Protein AF-A0A6V7JBU1-F1 (afdb_monomer)

Solvent-accessible surface area (backbone atoms only — not comparable to full-atom values): 6127 Å² total; per-residue (Å²): 114,65,69,61,52,50,53,49,53,52,50,50,52,52,48,51,53,50,50,54,34,51,67,60,24,69,84,66,79,47,69,82,68,90,67,96,64,98,65,82,78,81,46,74,68,62,51,52,53,55,50,51,52,50,55,50,52,52,52,51,54,56,50,50,52,55,47,46,62,51,47,54,54,52,50,52,53,52,50,53,56,52,48,52,53,50,50,55,53,49,53,53,53,50,53,52,53,53,52,52,54,52,61,75,76,104

Foldseek 3Di:
DVVVVVVVVLVVVLVVLVVVQCVVCVVPVAGSDPDPDPDPPPDPVVSVVVNVVVSVVVSVVVVVVVCVVVVVVVVVVVVVVVVVVVVVVVVVVVVVVVVVVVVVVD

Sequence (106 aa):
KDVLCYLFVVGSAIFTVTLSSVIKNIPERSLPFKAWIPLNYSSENVYWYFYLHQVIAHGFAGTIGIAYDTFVLGIMLLICEQLKILEFRLIHVFDYITEDTKKLQC

pLDDT: mean 76.44, std 15.3, range [49.44, 97.12]

Radius of gyration: 28.24 Å; Cα contacts (8 Å, |Δi|>4): 18; chains: 1; bounding box: 69×30×74 Å

InterPro domains:
  IPR004117 Olfactory receptor, insect [PF02949] (4-95)

Organism: NCBI:txid1563983

Mean predicted aligned error: 12.05 Å

Secondary structure (DSSP, 8-state):
-HHHHHHHHHHHHHHHHHHHHHHHHHHH---SS-----S---SHHHHHHHHHHHHHHHHHHHHHHHHHHHHHHHHHHHHHHHHHHHHHHHHHHHHHHHHHHHHHT-

Structure (mmCIF, N/CA/C/O backbone):
data_AF-A0A6V7JBU1-F1
#
_entry.id   AF-A0A6V7JBU1-F1
#
loop_
_atom_site.group_PDB
_atom_site.id
_atom_site.type_symbol
_atom_site.label_atom_id
_atom_site.label_alt_id
_atom_site.label_comp_id
_atom_site.label_asym_id
_atom_site.label_entity_id
_atom_site.label_seq_id
_atom_site.pdbx_PDB_ins_code
_atom_site.Cartn_x
_atom_site.Cartn_y
_atom_site.Cartn_z
_atom_site.occupancy
_atom_site.B_iso_or_equiv
_atom_site.auth_seq_id
_atom_site.auth_comp_id
_atom_site.auth_asym_id
_atom_site.auth_atom_id
_atom_site.pdbx_PDB_model_num
ATOM 1 N N . LYS A 1 1 ? -1.946 14.612 5.311 1.00 60.62 1 LYS A N 1
ATOM 2 C CA . LYS A 1 1 ? -0.515 14.846 4.973 1.00 60.62 1 LYS A CA 1
ATOM 3 C C . LYS A 1 1 ? 0.172 13.540 4.582 1.00 60.62 1 LYS A C 1
ATOM 5 O O . LYS A 1 1 ? 0.962 13.546 3.649 1.00 60.62 1 LYS A O 1
ATOM 10 N N . ASP A 1 2 ? -0.199 12.431 5.215 1.00 73.94 2 ASP A N 1
ATOM 11 C CA . ASP A 1 2 ? 0.438 11.119 5.043 1.00 73.94 2 ASP A CA 1
ATOM 12 C C . ASP A 1 2 ? 0.248 10.544 3.637 1.00 73.94 2 ASP A C 1
ATOM 14 O O . ASP A 1 2 ? 1.212 10.108 3.022 1.00 73.94 2 ASP A O 1
ATOM 18 N N . VAL A 1 3 ? -0.952 10.678 3.058 1.00 73.88 3 VAL A N 1
ATOM 19 C CA . VAL A 1 3 ? -1.241 10.252 1.673 1.00 73.88 3 VAL A CA 1
ATOM 20 C C . VAL A 1 3 ? -0.358 10.977 0.647 1.00 73.88 3 VAL A C 1
ATOM 22 O O . VAL A 1 3 ? 0.120 10.368 -0.305 1.00 73.88 3 VAL A O 1
ATOM 25 N N . LEU A 1 4 ? -0.092 12.270 0.859 1.00 74.62 4 LEU A N 1
ATOM 26 C CA . LEU A 1 4 ? 0.758 13.063 -0.033 1.00 74.62 4 LEU A CA 1
ATOM 27 C C . LEU A 1 4 ? 2.229 12.622 0.060 1.00 74.62 4 LEU A C 1
ATOM 29 O O . LEU A 1 4 ? 2.908 12.522 -0.958 1.00 74.62 4 LEU A O 1
ATOM 33 N N . CYS A 1 5 ? 2.702 12.315 1.273 1.00 77.94 5 CYS A N 1
ATOM 34 C CA . CYS A 1 5 ? 4.039 11.766 1.500 1.00 77.94 5 CYS A CA 1
ATOM 35 C C . CYS A 1 5 ? 4.185 10.383 0.843 1.00 77.94 5 CYS A C 1
ATOM 37 O O . CYS A 1 5 ? 5.168 10.123 0.155 1.00 77.94 5 CYS A O 1
ATOM 39 N N . TYR A 1 6 ? 3.160 9.535 0.962 1.00 71.31 6 TYR A N 1
ATOM 40 C CA . TYR A 1 6 ? 3.116 8.221 0.320 1.00 71.31 6 TYR A CA 1
ATOM 41 C C . TYR A 1 6 ? 3.177 8.305 -1.206 1.00 71.31 6 TYR A C 1
ATOM 43 O O . TYR A 1 6 ? 3.970 7.598 -1.825 1.00 71.31 6 TYR A O 1
ATOM 51 N N . LEU A 1 7 ? 2.401 9.202 -1.820 1.00 72.38 7 LEU A N 1
ATOM 52 C CA . LEU A 1 7 ? 2.454 9.434 -3.267 1.00 72.38 7 LEU A CA 1
ATOM 53 C C . LEU A 1 7 ? 3.843 9.902 -3.720 1.00 72.38 7 LEU A C 1
ATOM 55 O O . LEU A 1 7 ? 4.327 9.470 -4.764 1.00 72.38 7 LEU A O 1
ATOM 59 N N . PHE A 1 8 ? 4.509 10.740 -2.922 1.00 79.38 8 PHE A N 1
ATOM 60 C CA . PHE A 1 8 ? 5.866 11.200 -3.211 1.00 79.38 8 PHE A CA 1
ATOM 61 C C . PHE A 1 8 ? 6.907 10.074 -3.095 1.00 79.38 8 PHE A C 1
ATOM 63 O O . PHE A 1 8 ? 7.771 9.939 -3.962 1.00 79.38 8 PHE A O 1
ATOM 70 N N . VAL A 1 9 ? 6.811 9.220 -2.071 1.00 80.31 9 VAL A N 1
ATOM 71 C CA . VAL A 1 9 ? 7.698 8.056 -1.903 1.00 80.31 9 VAL A CA 1
ATOM 72 C C . VAL A 1 9 ? 7.520 7.067 -3.056 1.00 80.31 9 VAL A C 1
ATOM 74 O O . VAL A 1 9 ? 8.504 6.661 -3.668 1.00 80.31 9 VAL A O 1
ATOM 77 N N . VAL A 1 10 ? 6.280 6.744 -3.430 1.00 74.19 10 VAL A N 1
ATOM 78 C CA . VAL A 1 10 ? 6.002 5.873 -4.584 1.00 74.19 10 VAL A CA 1
ATOM 79 C C . VAL A 1 10 ? 6.508 6.511 -5.882 1.00 74.19 10 VAL A C 1
ATOM 81 O O . VAL A 1 10 ? 7.178 5.850 -6.672 1.00 74.19 10 VAL A O 1
ATOM 84 N N . GLY A 1 11 ? 6.265 7.808 -6.084 1.00 74.88 11 GLY A N 1
ATOM 85 C CA . GLY A 1 11 ? 6.748 8.542 -7.254 1.00 74.88 11 GLY A CA 1
ATOM 86 C C . GLY A 1 11 ? 8.275 8.553 -7.364 1.00 74.88 11 GLY A C 1
ATOM 87 O O . GLY A 1 11 ? 8.819 8.287 -8.434 1.00 74.88 11 GLY A O 1
ATOM 88 N N . SER A 1 12 ? 8.981 8.798 -6.257 1.00 74.19 12 SER A N 1
ATOM 89 C CA . SER A 1 12 ? 10.450 8.784 -6.209 1.00 74.19 12 SER A CA 1
ATOM 90 C C . SER A 1 12 ? 11.041 7.380 -6.370 1.00 74.19 12 SER A C 1
ATOM 92 O O . SER A 1 12 ? 12.064 7.233 -7.038 1.00 74.19 12 SER A O 1
ATOM 94 N N . ALA A 1 13 ? 10.388 6.334 -5.856 1.00 76.62 13 ALA A N 1
ATOM 95 C CA . ALA A 1 13 ? 10.766 4.943 -6.112 1.00 76.62 13 ALA A CA 1
ATOM 96 C C . ALA A 1 13 ? 10.632 4.593 -7.603 1.00 76.62 13 ALA A C 1
ATOM 98 O O . ALA A 1 13 ? 11.562 4.073 -8.214 1.00 76.62 13 ALA A O 1
ATOM 99 N N . ILE A 1 14 ? 9.514 4.964 -8.230 1.00 72.06 14 ILE A N 1
ATOM 100 C CA . ILE A 1 14 ? 9.311 4.764 -9.671 1.00 72.06 14 ILE A CA 1
ATOM 101 C C . ILE A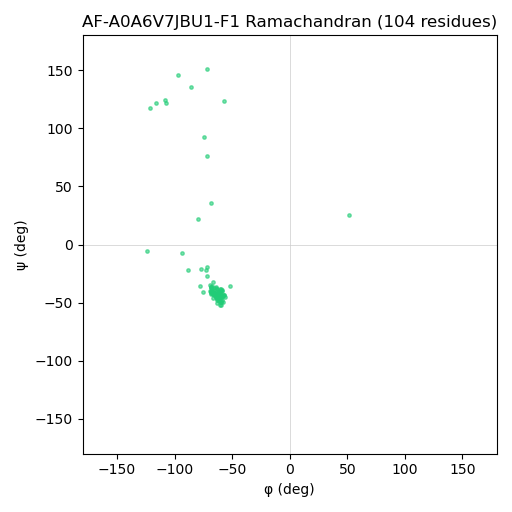 1 14 ? 10.349 5.561 -10.473 1.00 72.06 14 ILE A C 1
ATOM 103 O O . ILE A 1 14 ? 10.933 5.034 -11.421 1.00 72.06 14 ILE A O 1
ATOM 107 N N . PHE A 1 15 ? 10.631 6.805 -10.079 1.00 75.62 15 PHE A N 1
ATOM 108 C CA . PHE A 1 15 ? 11.619 7.655 -10.741 1.00 75.62 15 PHE A CA 1
ATOM 109 C C . PHE A 1 15 ? 13.037 7.086 -10.632 1.00 75.62 15 PHE A C 1
ATOM 111 O O . PHE A 1 15 ? 13.743 7.014 -11.631 1.00 75.62 15 PHE A O 1
ATOM 118 N N . THR A 1 16 ? 13.449 6.629 -9.450 1.00 70.75 16 THR A N 1
ATOM 119 C CA . THR A 1 16 ? 14.780 6.041 -9.225 1.00 70.75 16 THR A CA 1
ATOM 120 C C . THR A 1 16 ? 14.955 4.702 -9.930 1.00 70.75 16 THR A C 1
ATOM 122 O O . THR A 1 16 ? 16.027 4.451 -10.480 1.00 70.75 16 THR A O 1
ATOM 125 N N . VAL A 1 17 ? 13.914 3.869 -9.996 1.00 70.25 17 VAL A N 1
ATOM 126 C CA . VAL A 1 17 ? 13.918 2.621 -10.776 1.00 70.25 17 VAL A CA 1
ATOM 127 C C . VAL A 1 17 ? 13.986 2.911 -12.276 1.00 70.25 17 VAL A C 1
ATOM 129 O O . VAL A 1 17 ? 14.765 2.276 -12.990 1.00 70.25 17 VAL A O 1
ATOM 132 N N . THR A 1 18 ? 13.234 3.906 -12.751 1.00 66.75 18 THR A N 1
ATOM 133 C CA . THR A 1 18 ? 13.267 4.357 -14.151 1.00 66.75 18 THR A CA 1
ATOM 134 C C . THR A 1 18 ? 14.645 4.913 -14.500 1.00 66.75 18 THR A C 1
ATOM 136 O O . THR A 1 18 ? 15.238 4.510 -15.492 1.00 66.75 18 THR A O 1
ATOM 139 N N . LEU A 1 19 ? 15.204 5.781 -13.656 1.00 65.81 19 LEU A N 1
ATOM 140 C CA . LEU A 1 19 ? 16.519 6.384 -13.854 1.00 65.81 19 LEU A CA 1
ATOM 141 C C . LEU A 1 19 ? 17.634 5.330 -13.822 1.00 65.81 19 LEU A C 1
ATOM 143 O O . LEU A 1 19 ? 18.491 5.317 -14.701 1.00 65.81 19 LEU A O 1
ATOM 147 N N . SER A 1 20 ? 17.589 4.400 -12.866 1.00 64.88 20 SER A N 1
ATOM 148 C CA . SER A 1 20 ? 18.556 3.298 -12.765 1.00 64.88 20 SER A CA 1
ATOM 149 C C . SER A 1 20 ? 18.484 2.364 -13.973 1.00 64.88 20 SER A C 1
ATOM 151 O O . SER A 1 20 ? 19.516 1.906 -14.460 1.00 64.88 20 SER A O 1
ATOM 153 N N . SER A 1 21 ? 17.277 2.115 -14.485 1.00 59.25 21 SER A N 1
ATOM 154 C CA . SER A 1 21 ? 17.061 1.321 -15.696 1.00 59.25 21 SER A CA 1
ATOM 155 C C . SER A 1 21 ? 17.564 2.030 -16.951 1.00 59.25 21 SER A C 1
ATOM 157 O O . SER A 1 21 ? 18.214 1.409 -17.783 1.00 59.25 21 SER A O 1
ATOM 159 N N . VAL A 1 22 ? 17.324 3.337 -17.079 1.00 60.88 22 VAL A N 1
ATOM 160 C CA . VAL A 1 22 ? 17.820 4.151 -18.198 1.00 60.88 22 VAL A CA 1
ATOM 161 C C . VAL A 1 22 ? 19.352 4.186 -18.205 1.00 60.88 22 VAL A C 1
ATOM 163 O O . VAL A 1 22 ? 19.960 3.951 -19.245 1.00 60.88 22 VAL A O 1
ATOM 166 N N . ILE A 1 23 ? 19.985 4.389 -17.045 1.00 60.06 23 ILE A N 1
ATOM 167 C CA . ILE A 1 23 ? 21.452 4.412 -16.915 1.00 60.06 23 ILE A CA 1
ATOM 168 C C . ILE A 1 23 ? 22.074 3.050 -17.270 1.00 60.06 23 ILE A C 1
ATOM 170 O O . ILE A 1 23 ? 23.122 3.014 -17.912 1.00 60.06 23 ILE A O 1
ATOM 174 N N . LYS A 1 24 ? 21.438 1.931 -16.892 1.00 57.59 24 LYS A N 1
ATOM 175 C CA . LYS A 1 24 ? 21.935 0.575 -17.196 1.00 57.59 24 LYS A CA 1
ATOM 176 C C . LYS A 1 24 ? 21.670 0.112 -18.628 1.00 57.59 24 LYS A C 1
ATOM 178 O O . LYS A 1 24 ? 22.512 -0.577 -19.193 1.00 57.59 24 LYS A O 1
ATOM 183 N N . ASN A 1 25 ? 20.534 0.477 -19.216 1.00 51.75 25 ASN A N 1
ATOM 184 C CA . ASN A 1 25 ? 20.109 -0.079 -20.504 1.00 51.75 25 ASN A CA 1
ATOM 185 C C . ASN A 1 25 ? 20.637 0.697 -21.717 1.00 51.75 25 ASN A C 1
ATOM 187 O O . ASN A 1 25 ? 20.719 0.132 -22.807 1.00 51.75 25 ASN A O 1
ATOM 191 N N . ILE A 1 26 ? 21.006 1.972 -21.547 1.00 52.62 26 ILE A N 1
ATOM 192 C CA . ILE A 1 26 ? 21.627 2.789 -22.604 1.00 52.62 26 ILE A CA 1
ATOM 193 C C . ILE A 1 26 ? 22.944 2.185 -23.134 1.00 52.62 26 ILE A C 1
ATOM 195 O O . ILE A 1 26 ? 23.104 2.145 -24.354 1.00 52.62 26 ILE A O 1
ATOM 199 N N . PRO A 1 27 ? 23.879 1.699 -22.293 1.00 54.16 27 PRO A N 1
ATOM 200 C CA . PRO A 1 27 ? 25.144 1.166 -22.799 1.00 54.16 27 PRO A CA 1
ATOM 201 C C . PRO A 1 27 ? 25.059 -0.249 -23.402 1.00 54.16 27 PRO A C 1
ATOM 203 O O . PRO A 1 27 ? 25.928 -0.598 -24.194 1.00 54.16 27 PRO A O 1
ATOM 206 N N . GLU A 1 28 ? 24.037 -1.057 -23.082 1.00 52.41 28 GLU A N 1
ATOM 207 C CA . GLU A 1 28 ? 24.008 -2.492 -23.442 1.00 52.41 28 GLU A CA 1
ATOM 208 C C . GLU A 1 28 ? 22.787 -2.962 -24.262 1.00 52.41 28 GLU A C 1
ATOM 210 O O . GLU A 1 28 ? 22.759 -4.118 -24.683 1.00 52.41 28 GLU A O 1
ATOM 215 N N . ARG A 1 29 ? 21.769 -2.116 -24.508 1.00 53.72 29 ARG A N 1
ATOM 216 C CA . ARG A 1 29 ? 20.479 -2.526 -25.124 1.00 53.72 29 ARG A CA 1
ATOM 217 C C . ARG A 1 29 ? 19.815 -3.739 -24.436 1.00 53.72 29 ARG A C 1
ATOM 219 O O . ARG A 1 29 ? 19.046 -4.469 -25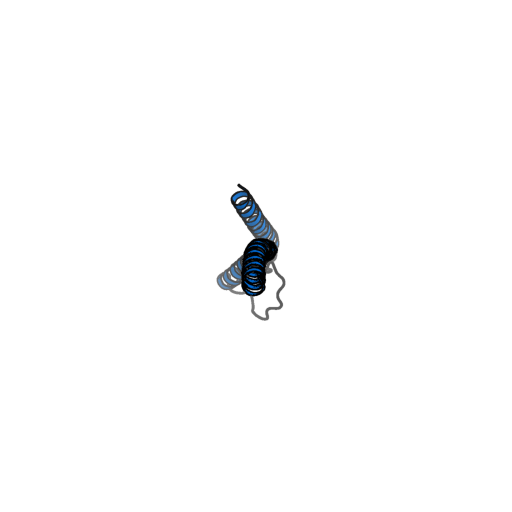.060 1.00 53.72 29 ARG A O 1
ATOM 226 N N . SER A 1 30 ? 20.092 -3.975 -23.158 1.00 53.00 30 SER A N 1
ATOM 227 C CA . SER A 1 30 ? 19.477 -5.044 -22.368 1.00 53.00 30 SER A CA 1
ATOM 228 C C . SER A 1 30 ? 18.302 -4.483 -21.555 1.00 53.00 30 SER A C 1
ATOM 230 O O . SER A 1 30 ? 18.302 -3.314 -21.205 1.00 53.00 30 SER A O 1
ATOM 232 N N . LEU A 1 31 ? 17.236 -5.263 -21.343 1.00 51.59 31 LEU A N 1
ATOM 233 C CA . LEU A 1 31 ? 16.027 -4.864 -20.594 1.00 51.59 31 LEU A CA 1
ATOM 234 C C . LEU A 1 31 ? 16.346 -4.768 -19.076 1.00 51.59 31 LEU A C 1
ATOM 236 O O . LEU A 1 31 ? 17.174 -5.544 -18.596 1.00 51.59 31 LEU A O 1
ATOM 240 N N . PRO A 1 32 ? 15.668 -3.916 -18.275 1.00 51.47 32 PRO A N 1
ATOM 241 C CA . PRO A 1 32 ? 16.028 -3.696 -16.871 1.00 51.47 32 PRO A CA 1
ATOM 242 C C . PRO A 1 32 ? 15.698 -4.875 -15.951 1.00 51.47 32 PRO A C 1
ATOM 244 O O . PRO A 1 32 ? 16.384 -5.085 -14.952 1.00 51.47 32 PRO A O 1
ATOM 247 N N . PHE A 1 33 ? 14.692 -5.681 -16.302 1.00 53.25 33 PHE A N 1
ATOM 248 C CA . PHE A 1 33 ? 14.485 -7.006 -15.729 1.00 53.25 33 PHE A CA 1
ATOM 249 C C . PHE A 1 33 ? 14.851 -8.069 -16.759 1.00 53.25 33 PHE A C 1
ATOM 251 O O . PHE A 1 33 ? 14.277 -8.134 -17.848 1.00 53.25 33 PHE A O 1
ATOM 258 N N . LYS A 1 34 ? 15.802 -8.928 -16.386 1.00 49.72 34 LYS A N 1
ATOM 259 C CA . LYS A 1 34 ? 16.303 -10.038 -17.199 1.00 49.72 34 LYS A CA 1
ATOM 260 C C . LYS A 1 34 ? 15.244 -11.147 -17.275 1.00 49.72 34 LYS A C 1
ATOM 262 O O . LYS A 1 34 ? 15.328 -12.147 -16.573 1.00 49.72 34 LYS A O 1
ATOM 267 N N . ALA A 1 35 ? 14.213 -10.942 -18.086 1.00 54.03 35 ALA A N 1
ATOM 268 C CA . ALA A 1 35 ? 13.215 -11.955 -18.398 1.00 54.03 35 ALA A CA 1
ATOM 269 C C . ALA A 1 35 ? 13.704 -12.815 -19.575 1.00 54.03 35 ALA A C 1
ATOM 271 O O . ALA A 1 35 ? 14.250 -12.301 -20.553 1.00 54.03 35 ALA A O 1
ATOM 272 N N . TRP A 1 36 ? 13.541 -14.135 -19.468 1.00 49.44 36 TRP A N 1
ATOM 273 C CA . TRP A 1 36 ? 13.920 -15.081 -20.517 1.00 49.44 36 TRP A CA 1
ATOM 274 C C . TRP A 1 36 ? 12.890 -14.992 -21.649 1.00 49.44 36 TRP A C 1
ATOM 276 O O . TRP A 1 36 ? 11.820 -15.589 -21.576 1.00 49.44 36 TRP A O 1
ATOM 286 N N . ILE A 1 37 ? 13.166 -14.152 -22.649 1.00 53.81 37 ILE A N 1
ATOM 287 C CA . ILE A 1 37 ? 12.240 -13.858 -23.747 1.00 53.81 37 ILE A CA 1
ATOM 288 C C . ILE A 1 37 ? 12.924 -14.230 -25.069 1.00 53.81 37 ILE A C 1
ATOM 290 O O . ILE A 1 37 ? 13.943 -13.628 -25.408 1.00 53.81 37 ILE A O 1
ATOM 294 N N . PRO A 1 38 ? 12.384 -15.194 -25.838 1.00 51.41 38 PRO A N 1
ATOM 295 C CA . PRO A 1 38 ? 12.972 -15.680 -27.090 1.00 51.41 38 PRO A CA 1
ATOM 296 C C . PRO A 1 38 ? 12.708 -14.753 -28.294 1.00 51.41 38 PRO A C 1
ATOM 298 O O . PRO A 1 38 ? 12.742 -15.196 -29.440 1.00 51.41 38 PRO A O 1
ATOM 301 N N . LEU A 1 39 ? 12.409 -13.472 -28.060 1.00 50.78 39 LEU A N 1
ATOM 302 C CA . LEU A 1 39 ? 12.106 -12.490 -29.102 1.00 50.78 39 LEU A CA 1
ATOM 303 C C . LEU A 1 39 ? 13.265 -11.504 -29.236 1.00 50.78 39 LEU A C 1
ATOM 305 O O . LEU A 1 39 ? 13.653 -10.844 -28.275 1.00 50.78 39 LEU A O 1
ATOM 309 N N . ASN A 1 40 ? 13.800 -11.391 -30.452 1.00 52.75 40 ASN A N 1
ATOM 310 C CA . ASN A 1 40 ? 14.801 -10.387 -30.791 1.00 52.75 40 ASN A CA 1
ATOM 311 C C . ASN A 1 40 ? 14.251 -8.983 -30.496 1.00 52.75 40 ASN A C 1
ATOM 313 O O . ASN A 1 40 ? 13.252 -8.572 -31.086 1.00 52.75 40 ASN A O 1
ATOM 317 N N . TYR A 1 41 ? 14.956 -8.215 -29.661 1.00 56.16 41 TYR A N 1
ATOM 318 C CA . TYR A 1 41 ? 14.727 -6.785 -29.393 1.00 56.16 41 TYR A CA 1
ATOM 319 C C . TYR A 1 41 ? 15.060 -5.892 -30.611 1.00 56.16 41 TYR A C 1
ATOM 321 O O . TYR A 1 41 ? 15.611 -4.805 -30.476 1.00 56.16 41 TYR A O 1
ATOM 329 N N . SER A 1 42 ? 14.787 -6.373 -31.827 1.00 59.50 42 SER A N 1
ATOM 330 C CA . SER A 1 42 ? 15.236 -5.771 -33.088 1.00 59.50 42 SER A CA 1
ATOM 331 C C . SER A 1 42 ? 14.505 -4.467 -33.428 1.00 59.50 42 SER A C 1
ATOM 333 O O . SER A 1 42 ? 15.015 -3.667 -34.203 1.00 59.50 42 SER A O 1
ATOM 335 N N . SER A 1 43 ? 13.333 -4.227 -32.834 1.00 63.72 43 SER A N 1
ATOM 336 C CA . SER A 1 43 ? 12.537 -3.015 -33.046 1.00 63.72 43 SER A CA 1
ATOM 337 C C . SER A 1 43 ? 12.414 -2.195 -31.761 1.00 63.72 43 SER A C 1
ATOM 339 O O . SER A 1 43 ? 11.854 -2.670 -30.769 1.00 63.72 43 SER A O 1
ATOM 341 N N . GLU A 1 44 ? 12.868 -0.944 -31.820 1.00 65.19 44 GLU A N 1
ATOM 342 C CA . GLU A 1 44 ? 12.879 0.049 -30.733 1.00 65.19 44 GLU A CA 1
ATOM 343 C C . GLU A 1 44 ? 11.507 0.222 -30.052 1.00 65.19 44 GLU A C 1
ATOM 345 O O . GLU A 1 44 ? 11.411 0.314 -28.829 1.00 65.19 44 GLU A O 1
ATOM 350 N N . ASN A 1 45 ? 10.425 0.127 -30.830 1.00 67.00 45 ASN A N 1
ATOM 351 C CA . ASN A 1 45 ? 9.055 0.256 -30.330 1.00 67.00 45 ASN A CA 1
ATOM 352 C C . ASN A 1 45 ? 8.667 -0.859 -29.344 1.00 67.00 45 ASN A C 1
ATOM 354 O O . ASN A 1 45 ? 8.096 -0.587 -28.291 1.00 67.00 45 ASN A O 1
ATOM 358 N N . VAL A 1 46 ? 8.993 -2.119 -29.653 1.00 70.38 46 VAL A N 1
ATOM 359 C CA . VAL A 1 46 ? 8.607 -3.283 -28.828 1.00 70.38 46 VAL A CA 1
ATOM 360 C C . VAL A 1 46 ? 9.339 -3.266 -27.48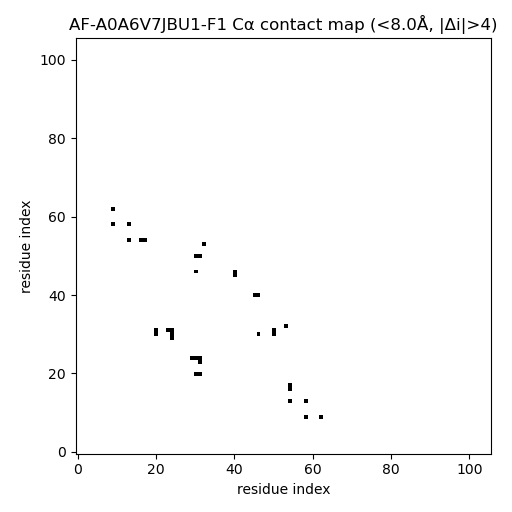7 1.00 70.38 46 VAL A C 1
ATOM 362 O O . VAL A 1 46 ? 8.744 -3.555 -26.451 1.00 70.38 46 VAL A O 1
ATOM 365 N N . TYR A 1 47 ? 10.607 -2.850 -27.492 1.00 68.38 47 TYR A N 1
ATOM 366 C CA . TYR A 1 47 ? 11.392 -2.655 -26.276 1.00 68.38 47 TYR A CA 1
ATOM 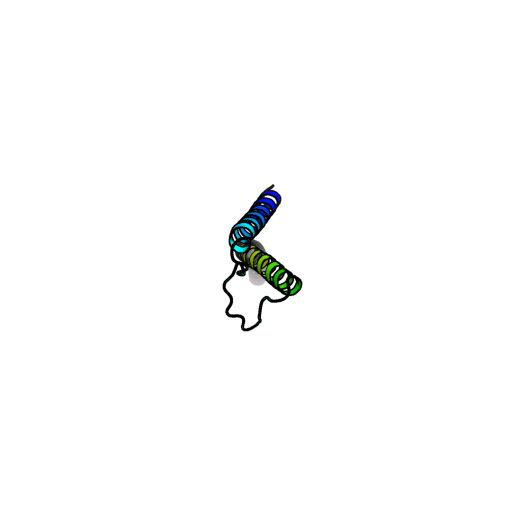367 C C . TYR A 1 47 ? 10.721 -1.649 -25.324 1.00 68.38 47 TYR A C 1
ATOM 369 O O . TYR A 1 47 ? 10.591 -1.918 -24.129 1.00 68.38 47 TYR A O 1
ATOM 377 N N . TRP A 1 48 ? 10.216 -0.531 -25.855 1.00 68.88 48 TRP A N 1
ATOM 378 C CA . TRP A 1 48 ? 9.563 0.506 -25.053 1.00 68.88 48 TRP A CA 1
ATOM 379 C C . TRP A 1 48 ? 8.223 0.068 -24.458 1.00 68.88 48 TRP A C 1
ATOM 381 O O . TRP A 1 48 ? 7.942 0.365 -23.296 1.00 68.88 48 TRP A O 1
ATOM 391 N N . TYR A 1 49 ? 7.440 -0.726 -25.192 1.00 69.69 49 TYR A N 1
ATOM 392 C CA . TYR A 1 49 ? 6.207 -1.313 -24.663 1.00 69.69 49 TYR A CA 1
ATOM 393 C C . TYR A 1 49 ? 6.461 -2.241 -23.469 1.00 69.69 49 TYR A C 1
ATOM 395 O O . TYR A 1 49 ? 5.819 -2.091 -22.428 1.00 69.69 49 TYR A O 1
ATOM 403 N N . PHE A 1 50 ? 7.413 -3.173 -23.580 1.00 72.62 50 PHE A N 1
ATOM 404 C CA . PHE A 1 50 ? 7.733 -4.086 -22.476 1.00 72.62 50 PHE A CA 1
ATOM 405 C C . PHE A 1 50 ? 8.364 -3.363 -21.286 1.00 72.62 50 PHE A C 1
ATOM 407 O O . PHE A 1 50 ? 8.064 -3.700 -20.141 1.00 72.62 50 PHE A O 1
ATOM 414 N N . TYR A 1 51 ? 9.187 -2.347 -21.544 1.00 68.62 51 TYR A N 1
ATOM 415 C CA . TYR A 1 51 ? 9.763 -1.500 -20.507 1.00 68.62 51 TYR A CA 1
ATOM 416 C C . TYR A 1 51 ? 8.676 -0.789 -19.691 1.00 68.62 51 TYR A C 1
ATOM 418 O O . TYR A 1 51 ? 8.643 -0.903 -18.465 1.00 68.62 51 TYR A O 1
ATOM 426 N N . LEU A 1 52 ? 7.739 -0.112 -20.366 1.00 72.50 52 LEU A N 1
ATOM 427 C CA . LEU A 1 52 ? 6.617 0.556 -19.706 1.00 72.50 52 LEU A CA 1
ATOM 428 C C . LEU A 1 52 ? 5.767 -0.441 -18.919 1.00 72.50 52 LEU A C 1
ATOM 430 O O . LEU A 1 52 ? 5.434 -0.184 -17.765 1.00 72.50 52 LEU A O 1
ATOM 434 N N . HIS A 1 53 ? 5.479 -1.604 -19.503 1.00 76.44 53 HIS A N 1
ATOM 435 C CA . HIS A 1 53 ? 4.730 -2.656 -18.825 1.00 76.44 53 HIS A CA 1
ATOM 436 C C . HIS A 1 53 ? 5.423 -3.125 -17.535 1.00 76.44 53 HIS A C 1
ATOM 438 O O . HIS A 1 53 ? 4.767 -3.263 -16.505 1.00 76.44 53 HIS A O 1
ATOM 444 N N . GLN A 1 54 ? 6.744 -3.337 -17.553 1.00 73.25 54 GLN A N 1
ATOM 445 C CA . GLN A 1 54 ? 7.504 -3.751 -16.366 1.00 73.25 54 GLN A CA 1
ATOM 446 C C . GLN A 1 54 ? 7.521 -2.674 -15.276 1.00 73.25 54 GLN A C 1
ATOM 448 O O . GLN A 1 54 ? 7.320 -2.996 -14.105 1.00 73.25 54 GLN A O 1
ATOM 453 N N . VAL A 1 55 ? 7.714 -1.404 -15.644 1.00 74.50 55 VAL A N 1
ATOM 454 C CA . VAL A 1 55 ? 7.706 -0.284 -14.687 1.00 74.50 55 VAL A CA 1
ATOM 455 C C . VAL A 1 55 ? 6.329 -0.129 -14.041 1.00 74.50 55 VAL A C 1
ATOM 457 O O . VAL A 1 55 ? 6.228 0.005 -12.821 1.00 74.50 55 VAL A O 1
ATOM 460 N N . ILE A 1 56 ? 5.265 -0.213 -14.842 1.00 77.38 56 ILE A N 1
ATOM 461 C CA . ILE A 1 56 ? 3.883 -0.148 -14.361 1.00 77.38 56 ILE A CA 1
ATOM 462 C C . ILE A 1 56 ? 3.595 -1.329 -13.429 1.00 77.38 56 ILE A C 1
ATOM 464 O O . ILE A 1 56 ? 3.154 -1.118 -12.303 1.00 77.38 56 ILE A O 1
ATOM 468 N N . ALA A 1 57 ? 3.900 -2.561 -13.847 1.00 79.38 57 ALA A N 1
ATOM 469 C CA . ALA A 1 57 ? 3.670 -3.758 -13.041 1.00 79.38 57 ALA A CA 1
ATOM 470 C C . ALA A 1 57 ? 4.407 -3.706 -11.693 1.00 79.38 57 ALA A C 1
ATOM 472 O O . ALA A 1 57 ? 3.840 -4.070 -10.665 1.00 79.38 57 ALA A O 1
ATOM 473 N N . HIS A 1 58 ? 5.644 -3.205 -11.678 1.00 77.00 58 HIS A N 1
ATOM 474 C CA . HIS A 1 58 ? 6.419 -3.041 -10.452 1.00 77.00 58 HIS A CA 1
ATOM 475 C C . HIS A 1 58 ? 5.793 -2.004 -9.506 1.00 77.00 58 HIS A C 1
ATOM 477 O O . HIS A 1 58 ? 5.658 -2.258 -8.308 1.00 77.00 58 HIS A O 1
ATOM 483 N N . GLY A 1 59 ? 5.339 -0.867 -10.045 1.00 76.81 59 GLY A N 1
ATOM 484 C CA . GLY A 1 59 ? 4.611 0.144 -9.274 1.00 76.81 59 GLY A CA 1
ATOM 485 C C . GLY A 1 59 ? 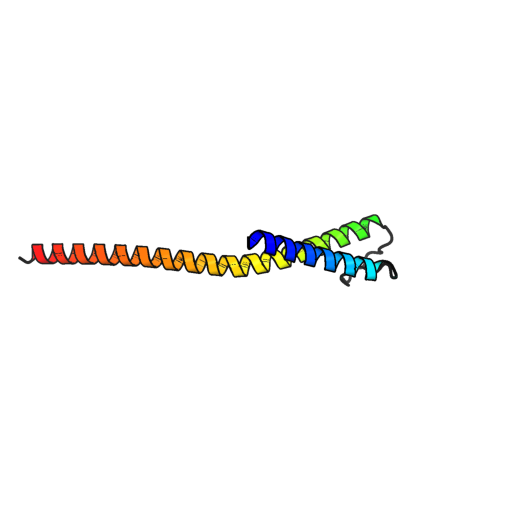3.291 -0.385 -8.702 1.00 76.81 59 GLY A C 1
ATOM 486 O O . GLY A 1 59 ? 2.988 -0.170 -7.526 1.00 76.81 59 GLY A O 1
ATOM 487 N N . PHE A 1 60 ? 2.524 -1.136 -9.496 1.00 79.00 60 PHE A N 1
ATOM 488 C CA . PHE A 1 60 ? 1.288 -1.776 -9.037 1.00 79.00 60 PHE A CA 1
ATOM 489 C C . PHE A 1 60 ? 1.547 -2.817 -7.944 1.00 79.00 60 PHE A C 1
ATOM 491 O O . PHE A 1 60 ? 0.853 -2.816 -6.934 1.00 79.00 60 PHE A O 1
ATOM 498 N N . ALA A 1 61 ? 2.571 -3.659 -8.087 1.00 80.62 61 ALA A N 1
ATOM 499 C CA . ALA A 1 61 ? 2.912 -4.650 -7.068 1.00 80.62 61 ALA A CA 1
ATOM 500 C C . ALA A 1 61 ? 3.255 -3.994 -5.717 1.00 80.62 61 ALA A C 1
ATOM 502 O O . ALA A 1 61 ? 2.742 -4.413 -4.680 1.00 80.62 61 ALA A O 1
ATOM 503 N N . GLY A 1 62 ? 4.066 -2.928 -5.730 1.00 76.81 62 GLY A N 1
ATOM 504 C CA . GL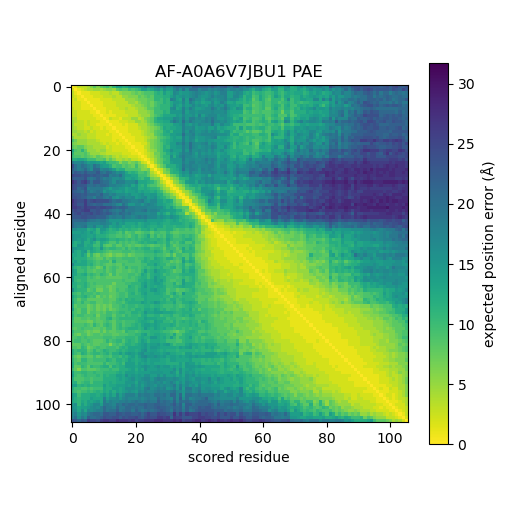Y A 1 62 ? 4.419 -2.193 -4.512 1.00 76.81 62 GLY A CA 1
ATOM 505 C C . GLY A 1 62 ? 3.220 -1.495 -3.863 1.00 76.81 62 GLY A C 1
ATOM 506 O O . GLY A 1 62 ? 3.032 -1.574 -2.651 1.00 76.81 62 GLY A O 1
ATOM 507 N N . THR A 1 63 ? 2.373 -0.846 -4.665 1.00 78.25 63 THR A N 1
ATOM 508 C CA . THR A 1 63 ? 1.184 -0.140 -4.154 1.00 78.25 63 THR A CA 1
ATOM 509 C C . THR A 1 63 ? 0.127 -1.090 -3.601 1.00 78.25 63 THR A C 1
ATOM 511 O O . THR A 1 63 ? -0.438 -0.803 -2.549 1.00 78.25 63 THR A O 1
ATOM 514 N N . ILE A 1 64 ? -0.106 -2.236 -4.248 1.00 81.81 64 ILE A N 1
ATOM 515 C CA . ILE A 1 64 ? -1.044 -3.257 -3.766 1.00 81.81 64 ILE A CA 1
ATOM 516 C C . ILE A 1 64 ? -0.567 -3.851 -2.439 1.00 81.81 64 ILE A C 1
ATOM 518 O O . ILE A 1 64 ? -1.390 -4.024 -1.547 1.00 81.81 64 ILE A O 1
ATOM 522 N N . GLY A 1 65 ? 0.734 -4.115 -2.276 1.00 83.75 65 GLY A N 1
ATOM 523 C CA . GLY A 1 65 ? 1.281 -4.620 -1.010 1.00 83.75 65 GLY A CA 1
ATOM 524 C C . GLY A 1 65 ? 1.031 -3.663 0.158 1.00 83.75 65 GLY A C 1
ATOM 525 O O . GLY A 1 65 ? 0.458 -4.049 1.171 1.00 83.75 65 GLY A O 1
ATOM 526 N N . ILE A 1 66 ? 1.354 -2.381 -0.023 1.00 80.44 66 ILE A N 1
ATOM 527 C CA . ILE A 1 66 ? 1.122 -1.348 1.000 1.00 80.44 66 ILE A CA 1
ATOM 528 C C . ILE A 1 66 ? -0.376 -1.172 1.285 1.00 80.44 66 ILE A C 1
ATOM 530 O O . ILE A 1 66 ? -0.791 -1.035 2.441 1.00 80.44 66 ILE A O 1
ATOM 534 N N . ALA A 1 67 ? -1.198 -1.157 0.229 1.00 83.19 67 ALA A N 1
ATOM 535 C CA . ALA A 1 67 ? -2.644 -1.054 0.359 1.00 83.19 67 ALA A CA 1
ATOM 536 C C . ALA A 1 67 ? -3.202 -2.246 1.134 1.00 83.19 67 ALA A C 1
ATOM 538 O O . ALA A 1 67 ? -4.030 -2.039 2.010 1.00 83.19 67 ALA A O 1
ATOM 539 N N . TYR A 1 68 ? -2.721 -3.460 0.866 1.00 88.06 68 TYR A N 1
ATOM 540 C CA . TYR A 1 68 ? -3.107 -4.666 1.584 1.00 88.06 68 TYR A CA 1
ATOM 541 C C . TYR A 1 68 ? -2.758 -4.569 3.073 1.00 88.06 68 TYR A C 1
ATOM 543 O O . TYR A 1 68 ? -3.654 -4.701 3.906 1.00 88.06 68 TYR A O 1
ATOM 551 N N . ASP A 1 69 ? -1.510 -4.236 3.411 1.00 87.50 69 ASP A N 1
ATOM 552 C CA . ASP A 1 69 ? -1.065 -4.114 4.806 1.00 87.50 69 ASP A CA 1
ATOM 553 C C . ASP A 1 69 ? -1.887 -3.069 5.582 1.00 87.50 69 ASP A C 1
ATOM 555 O O . ASP A 1 69 ? -2.285 -3.288 6.729 1.00 87.50 69 ASP A O 1
ATOM 559 N N . THR A 1 70 ? -2.220 -1.948 4.936 1.00 89.00 70 THR A N 1
ATOM 560 C CA . THR A 1 70 ? -3.030 -0.882 5.549 1.00 89.00 70 THR A CA 1
ATOM 561 C C . THR A 1 70 ? -4.513 -1.255 5.628 1.00 89.00 70 THR A C 1
ATOM 563 O O . THR A 1 70 ? -5.181 -0.988 6.627 1.00 89.00 70 THR A O 1
ATOM 566 N N . PHE A 1 71 ? -5.052 -1.874 4.578 1.00 90.00 71 PHE A N 1
ATOM 567 C CA . PHE A 1 71 ? -6.463 -2.232 4.466 1.00 90.00 71 PHE A CA 1
ATOM 568 C C . PHE A 1 71 ? -6.849 -3.326 5.456 1.00 90.00 71 PHE A C 1
ATOM 570 O O . PHE A 1 71 ? -7.904 -3.231 6.080 1.00 90.00 71 PHE A O 1
ATOM 577 N N . VAL A 1 72 ? -5.979 -4.320 5.660 1.00 93.62 72 VAL A N 1
ATOM 578 C CA . VAL A 1 72 ? -6.188 -5.381 6.652 1.00 93.62 72 VAL A CA 1
ATOM 579 C C . VAL A 1 72 ? -6.314 -4.786 8.055 1.00 93.62 72 VAL A C 1
ATOM 581 O O . VAL A 1 72 ? -7.293 -5.066 8.747 1.00 93.62 72 VAL A O 1
ATOM 584 N N . LEU A 1 73 ? -5.388 -3.906 8.452 1.00 93.00 73 LEU A N 1
ATOM 585 C CA . LEU A 1 73 ? -5.459 -3.220 9.747 1.00 93.00 73 LEU A CA 1
ATOM 586 C C . LEU A 1 73 ? -6.709 -2.334 9.861 1.00 93.00 73 LEU A C 1
ATOM 588 O O . LEU A 1 73 ? -7.363 -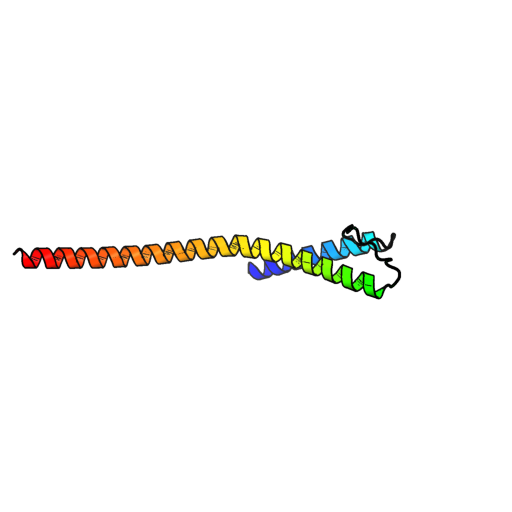2.319 10.904 1.00 93.00 73 LEU A O 1
ATOM 592 N N . GLY A 1 74 ? -7.079 -1.638 8.784 1.00 94.44 74 GLY A N 1
ATOM 593 C CA . GLY A 1 74 ? -8.297 -0.829 8.730 1.00 94.44 74 GLY A CA 1
ATOM 594 C C . GLY A 1 74 ? -9.566 -1.654 8.956 1.00 94.44 74 GLY A C 1
ATOM 595 O O . GLY A 1 74 ? -10.394 -1.293 9.790 1.00 94.44 74 GLY A O 1
ATOM 596 N N . ILE A 1 75 ? -9.703 -2.792 8.268 1.00 95.50 75 ILE A N 1
ATOM 597 C CA . ILE A 1 75 ? -10.831 -3.712 8.458 1.00 95.50 75 ILE A CA 1
ATOM 598 C C . ILE A 1 75 ? -10.854 -4.254 9.884 1.00 95.50 75 ILE A C 1
AT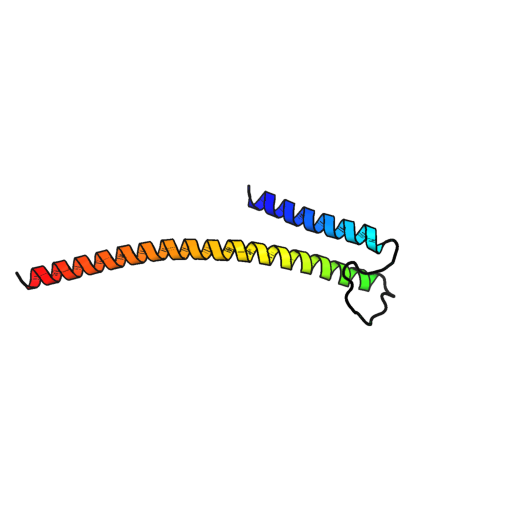OM 600 O O . ILE A 1 75 ? -11.917 -4.274 10.500 1.00 95.50 75 ILE A O 1
ATOM 604 N N . MET A 1 76 ? -9.707 -4.675 10.421 1.00 96.25 76 MET A N 1
ATOM 605 C CA . MET A 1 76 ? -9.629 -5.194 11.787 1.00 96.25 76 MET A CA 1
ATOM 606 C C . MET A 1 76 ? -10.162 -4.181 12.804 1.00 96.25 76 MET A C 1
ATOM 608 O O . MET A 1 76 ? -10.980 -4.539 13.647 1.00 96.25 76 MET A O 1
ATOM 612 N N . LEU A 1 77 ? -9.772 -2.908 12.688 1.00 97.00 77 LEU A N 1
ATOM 613 C CA . LEU A 1 77 ? -10.271 -1.844 13.562 1.00 97.00 77 LEU A CA 1
ATOM 614 C C . LEU A 1 77 ? -11.782 -1.628 13.418 1.00 97.00 77 LEU A C 1
ATOM 616 O O . LEU A 1 77 ? -12.481 -1.529 14.425 1.00 97.00 77 LEU A O 1
ATOM 620 N N . LEU A 1 78 ? -12.296 -1.598 12.184 1.00 96.25 78 LEU A N 1
ATOM 621 C CA . LEU A 1 78 ? -13.733 -1.461 11.939 1.00 96.25 78 LEU A CA 1
ATOM 622 C C . LEU A 1 78 ? -14.520 -2.628 12.544 1.00 96.25 78 LEU A C 1
ATOM 624 O O . LEU A 1 78 ? -15.543 -2.402 13.183 1.00 96.25 78 LEU A O 1
ATOM 628 N N . ILE A 1 79 ? -14.035 -3.862 12.391 1.00 97.06 79 ILE A N 1
ATOM 629 C CA . ILE A 1 79 ? -14.666 -5.047 12.980 1.00 97.06 79 ILE A CA 1
ATOM 630 C C . ILE A 1 79 ? -14.669 -4.947 14.507 1.00 97.06 79 ILE A C 1
ATOM 632 O O . ILE A 1 79 ? -15.709 -5.180 15.114 1.00 97.06 79 ILE A O 1
ATOM 636 N N . CYS A 1 80 ? -13.556 -4.560 15.134 1.00 97.12 80 CYS A N 1
ATOM 637 C CA . CYS A 1 80 ? -13.481 -4.401 16.589 1.00 97.12 80 CYS A CA 1
ATOM 638 C C . CYS A 1 80 ? -14.520 -3.406 17.127 1.00 97.12 80 CYS A C 1
ATOM 640 O O . CYS A 1 80 ? -15.182 -3.686 18.126 1.00 97.12 80 CYS A O 1
ATOM 642 N N . GLU A 1 81 ? -14.700 -2.265 16.463 1.00 97.06 81 GLU A N 1
ATOM 643 C CA . GLU A 1 81 ? -15.708 -1.280 16.870 1.00 97.06 81 GLU A CA 1
ATOM 644 C C . GLU A 1 81 ? -17.139 -1.793 16.653 1.00 97.06 81 GLU A C 1
ATOM 646 O O . GLU A 1 81 ? -17.992 -1.646 17.529 1.00 97.06 81 GLU A O 1
ATOM 651 N N . GLN A 1 82 ? -17.403 -2.476 15.535 1.00 96.38 82 GLN A N 1
ATOM 652 C CA . GLN A 1 82 ? -18.713 -3.087 15.287 1.00 96.38 82 GLN A CA 1
ATOM 653 C C . GLN A 1 82 ? -19.041 -4.195 16.299 1.00 96.38 82 GLN A C 1
ATOM 655 O O . GLN A 1 82 ? -20.186 -4.313 16.737 1.00 96.38 82 GLN A O 1
ATOM 660 N N . LEU A 1 83 ? -18.042 -4.975 16.722 1.00 96.81 83 LEU A N 1
ATOM 661 C CA . LEU A 1 83 ? -18.205 -6.004 17.748 1.00 96.81 83 LEU A CA 1
ATOM 662 C C . LEU A 1 83 ? -18.563 -5.401 19.110 1.00 96.81 83 LEU A C 1
ATOM 664 O O . LEU A 1 83 ? -19.474 -5.909 19.757 1.00 96.81 83 LEU A O 1
ATOM 668 N N . LYS A 1 84 ? -17.935 -4.290 19.517 1.00 97.12 84 LYS A N 1
ATOM 669 C CA . LYS A 1 84 ? -18.307 -3.587 20.761 1.00 97.12 84 LYS A CA 1
ATOM 670 C C . LYS A 1 84 ? -19.753 -3.098 20.741 1.00 97.12 84 LYS A C 1
ATOM 672 O O . LYS A 1 84 ? -20.460 -3.195 21.740 1.00 97.12 84 LYS A O 1
ATOM 677 N N . ILE A 1 85 ? -20.208 -2.569 19.605 1.00 97.12 85 ILE A N 1
ATOM 678 C CA . ILE A 1 85 ? -21.599 -2.119 19.453 1.00 97.12 85 ILE A CA 1
ATOM 679 C C . ILE A 1 85 ? -22.555 -3.311 19.570 1.00 97.12 85 ILE A C 1
ATOM 681 O O . ILE A 1 85 ? -23.588 -3.210 20.235 1.00 97.12 85 ILE A O 1
ATOM 685 N N . LEU A 1 86 ? -22.213 -4.439 18.942 1.00 96.44 86 LEU A N 1
ATOM 686 C CA . LEU A 1 86 ? -23.003 -5.663 19.027 1.00 96.44 86 LEU A CA 1
ATOM 687 C C . LEU A 1 86 ? -23.075 -6.189 20.465 1.00 96.44 86 LEU A C 1
ATOM 689 O O . LEU A 1 86 ? -24.161 -6.527 20.928 1.00 96.44 86 LEU A O 1
ATOM 693 N N . GLU A 1 87 ? -21.949 -6.205 21.176 1.00 96.88 87 GLU A N 1
ATOM 694 C CA . GLU A 1 87 ? -21.868 -6.597 22.584 1.00 96.88 87 GLU A CA 1
ATOM 695 C C . GLU A 1 87 ? -22.780 -5.726 23.456 1.00 96.88 87 GLU A C 1
ATOM 697 O O . GLU A 1 87 ? -23.623 -6.251 24.182 1.00 96.88 87 GLU A O 1
ATOM 702 N N . PHE A 1 88 ? -22.699 -4.399 23.315 1.00 96.62 88 PHE A N 1
ATOM 703 C CA . PHE A 1 88 ? -23.552 -3.468 24.057 1.00 96.62 88 PHE A CA 1
ATOM 704 C C . PHE A 1 88 ? -25.047 -3.729 23.818 1.00 96.62 88 PHE A C 1
ATOM 706 O O . PHE A 1 88 ? -25.852 -3.741 24.751 1.00 96.62 88 PHE A O 1
ATOM 713 N N . ARG A 1 89 ? -25.431 -3.970 22.560 1.00 95.81 89 ARG A N 1
ATOM 714 C CA . ARG A 1 89 ? -26.823 -4.262 22.188 1.00 95.81 89 ARG A CA 1
ATOM 715 C C . ARG A 1 89 ? -27.282 -5.607 22.742 1.00 95.81 89 ARG A C 1
ATOM 717 O O . ARG A 1 89 ? -28.424 -5.711 23.180 1.00 95.81 89 ARG A O 1
ATOM 724 N N . LEU A 1 90 ? -26.410 -6.613 22.738 1.00 96.81 90 LEU A N 1
ATOM 725 C CA . LEU A 1 90 ? -26.716 -7.943 23.253 1.00 96.81 90 LEU A CA 1
ATOM 726 C C . LEU A 1 90 ? -26.936 -7.920 24.770 1.00 96.81 90 LEU A C 1
ATOM 728 O O . LEU A 1 90 ? -27.932 -8.467 25.239 1.00 96.81 90 LEU A O 1
ATOM 732 N N . ILE A 1 91 ? -26.058 -7.238 25.513 1.00 96.69 91 ILE A N 1
ATOM 733 C CA . ILE A 1 91 ? -26.185 -7.066 26.968 1.00 96.69 91 ILE A CA 1
ATOM 734 C C . ILE A 1 91 ? -27.504 -6.366 27.302 1.00 96.69 91 ILE A C 1
ATOM 736 O O . ILE A 1 91 ? -28.277 -6.869 28.110 1.00 96.69 91 ILE A O 1
ATOM 740 N N . HIS A 1 92 ? -27.821 -5.267 26.609 1.00 96.06 92 HIS A N 1
ATOM 741 C CA . HIS A 1 92 ? -29.071 -4.542 26.839 1.00 96.06 92 HIS A CA 1
ATOM 742 C C . HIS A 1 92 ? -30.314 -5.417 26.593 1.00 96.06 92 HIS A C 1
ATOM 744 O O . HIS A 1 92 ? -31.302 -5.323 27.323 1.00 96.06 92 HIS A O 1
ATOM 750 N N . VAL A 1 93 ? -30.311 -6.257 25.554 1.00 96.25 93 VAL A N 1
ATOM 751 C CA . VAL A 1 93 ? -31.433 -7.170 25.287 1.00 96.25 93 VAL A CA 1
ATOM 752 C C . VAL A 1 93 ? -31.544 -8.233 26.382 1.00 96.25 93 VAL A C 1
ATOM 754 O O . VAL A 1 93 ? -32.652 -8.533 26.825 1.00 96.25 93 VAL A O 1
ATOM 757 N N . PHE A 1 94 ? -30.420 -8.778 26.851 1.00 95.25 94 PHE A N 1
ATOM 758 C CA . PHE A 1 94 ? -30.409 -9.792 27.904 1.00 95.25 94 PHE A CA 1
ATOM 759 C C . PHE A 1 94 ? -30.902 -9.248 29.253 1.00 95.25 94 PHE A C 1
ATOM 761 O O . PHE A 1 94 ? -31.700 -9.904 29.928 1.00 95.25 94 PHE A O 1
ATOM 768 N N . ASP A 1 95 ? -30.495 -8.031 29.615 1.00 94.06 95 ASP A N 1
ATOM 769 C CA . ASP A 1 95 ? -30.964 -7.359 30.829 1.00 94.06 95 ASP A CA 1
ATOM 770 C C . ASP A 1 95 ? -32.474 -7.112 30.779 1.00 94.06 95 ASP A C 1
ATOM 772 O O . ASP A 1 95 ? -33.181 -7.394 31.748 1.00 94.06 95 ASP A O 1
ATOM 776 N N . TYR A 1 96 ? -32.990 -6.681 29.624 1.00 92.69 96 TYR A N 1
ATOM 777 C CA . TYR A 1 96 ? -34.424 -6.477 29.427 1.00 92.69 96 TYR A CA 1
ATOM 778 C C . TYR A 1 96 ? -35.227 -7.779 29.581 1.00 92.69 96 TYR A C 1
ATOM 780 O O . TYR A 1 96 ? -36.230 -7.807 30.291 1.00 92.69 96 TYR A O 1
ATOM 788 N N . ILE A 1 97 ? -34.762 -8.878 28.973 1.00 93.69 97 ILE A N 1
ATOM 789 C CA . ILE A 1 97 ? -35.395 -10.203 29.105 1.00 93.69 97 ILE A CA 1
ATOM 790 C C . ILE A 1 97 ? -35.372 -10.673 30.565 1.00 93.69 97 ILE A C 1
ATOM 792 O O . ILE A 1 97 ? -36.353 -11.227 31.064 1.00 93.69 97 ILE A O 1
ATOM 796 N N . THR A 1 98 ? -34.265 -10.442 31.270 1.00 92.06 98 THR A N 1
ATOM 797 C CA . THR A 1 98 ? -34.116 -10.841 32.674 1.00 92.06 98 THR A CA 1
ATOM 798 C C . THR A 1 98 ? -35.058 -10.050 33.584 1.00 92.06 98 THR A C 1
ATOM 800 O O . THR A 1 98 ? -35.634 -10.616 34.515 1.00 92.06 98 THR A O 1
ATOM 803 N N . GLU A 1 99 ? -35.248 -8.755 33.324 1.00 92.75 99 GLU A N 1
ATOM 804 C CA . GLU A 1 99 ? -36.193 -7.925 34.075 1.00 92.75 99 GLU A CA 1
ATOM 805 C C . GLU A 1 99 ? -37.649 -8.346 33.831 1.00 92.75 99 GLU A C 1
ATOM 807 O O . GLU A 1 99 ? -38.416 -8.469 34.788 1.00 92.75 99 GLU A O 1
ATOM 812 N N . ASP A 1 100 ? -38.021 -8.633 32.582 1.00 90.56 100 ASP A N 1
ATOM 813 C CA . ASP A 1 100 ? -39.360 -9.124 32.237 1.00 90.56 100 ASP A CA 1
ATOM 814 C C . ASP A 1 100 ? -39.647 -10.485 32.892 1.00 90.56 100 ASP A C 1
ATOM 816 O O . ASP A 1 100 ? -40.685 -10.683 33.526 1.00 90.56 100 ASP A O 1
ATOM 820 N N . THR A 1 101 ? -38.659 -11.385 32.878 1.00 88.38 101 THR A N 1
ATOM 821 C CA . THR A 1 101 ? -38.751 -12.687 33.556 1.00 88.38 101 THR A CA 1
ATOM 822 C C . THR A 1 101 ? -38.962 -12.522 35.066 1.00 88.38 101 THR A C 1
ATOM 824 O O . THR A 1 101 ? -39.787 -13.221 35.650 1.00 88.38 101 THR A O 1
ATOM 827 N N . LYS A 1 102 ? -38.280 -11.565 35.712 1.00 89.31 102 LYS A N 1
ATOM 828 C CA . LYS A 1 102 ? -38.489 -11.269 37.141 1.00 89.31 102 LYS A CA 1
ATOM 829 C C . LYS A 1 102 ? -39.884 -10.715 37.430 1.00 89.31 102 LYS A C 1
ATOM 831 O O . LYS A 1 102 ? -40.454 -11.071 38.456 1.00 89.31 102 LYS A O 1
ATOM 836 N N . LYS A 1 103 ? -40.440 -9.874 36.550 1.00 82.62 103 LYS A N 1
ATOM 837 C CA . LYS A 1 103 ? -41.811 -9.349 36.696 1.00 82.62 103 LYS A CA 1
ATOM 838 C C . LYS A 1 103 ? -42.871 -10.434 36.545 1.00 82.62 103 LYS A C 1
ATOM 840 O O . LYS A 1 103 ? -43.892 -10.353 37.205 1.00 82.62 103 LYS A O 1
ATOM 845 N N . LEU A 1 104 ? -42.624 -11.447 35.719 1.00 84.19 104 LEU A N 1
ATOM 846 C CA . LEU A 1 104 ? -43.529 -12.591 35.565 1.00 84.19 104 LEU A CA 1
ATOM 847 C C . LEU A 1 104 ? -43.515 -13.543 36.774 1.00 84.19 104 LEU A C 1
ATOM 849 O O . LEU A 1 104 ? -44.458 -14.309 36.953 1.00 84.19 104 LEU A O 1
ATOM 853 N N . GLN A 1 105 ? -42.452 -13.525 37.583 1.00 72.94 105 GLN A N 1
ATOM 854 C CA . GLN A 1 105 ? -42.328 -14.343 38.796 1.00 72.94 105 GLN A CA 1
ATOM 855 C C . GLN A 1 105 ? -42.780 -13.627 40.082 1.00 72.94 105 GLN A C 1
ATOM 857 O O . GLN A 1 105 ? -42.809 -14.272 41.132 1.00 72.94 105 GLN A O 1
ATOM 862 N N . CYS A 1 106 ? -43.091 -12.328 40.018 1.00 57.66 106 CYS A N 1
ATOM 863 C CA . CYS A 1 106 ? -43.529 -11.506 41.148 1.00 57.66 106 CYS A CA 1
ATOM 864 C C . CYS A 1 106 ? -45.025 -11.192 41.056 1.00 57.66 106 CYS A C 1
ATOM 866 O O . CYS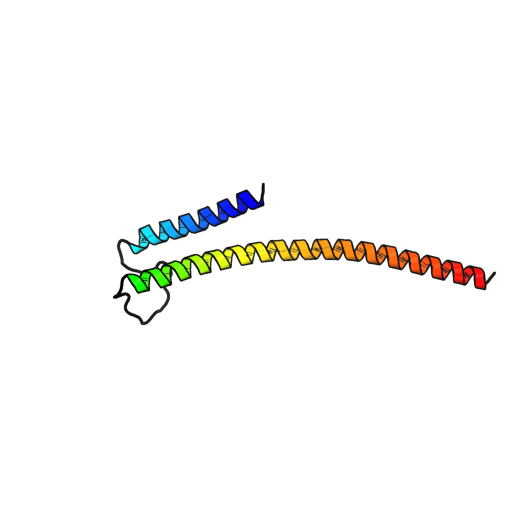 A 1 106 ? -45.651 -11.094 42.134 1.00 57.66 106 CYS A O 1
#